Protein AF-A0A7C4HJX1-F1 (afdb_monomer_lite)

Secondary structure (DSSP, 8-state):
--SGGG---EEEE--HHHHHHHH-GGGHHHHHHHHHHTEEEEEETTTTEEEEEE-TT--TTHHHHHHHHHHHHHTT--GGG-

Sequence (82 aa):
MGALEYMSVFRVRIPINRVGVLIGAKGEVKRAIEDKCHVRLNIDSSSGDVEITPADDGDVLSPLIAKNVVLAIGRGFSPEKA

Radius of gyration: 12.43 Å; chains: 1; bounding box: 40×23×26 Å

pLDDT: mean 90.63, std 12.7, range [49.84, 98.38]

Foldseek 3Di:
DDDPPLFDKDKDAFPLVLLCQCQDVVRPLQVVLCVVLQWHWDADNVGRIIIITHHPPGDSCSSVVSVVLSVCSSVPDHSVRD

Structure (mmCIF, N/CA/C/O backbone):
data_AF-A0A7C4HJX1-F1
#
_entry.id   AF-A0A7C4HJX1-F1
#
loop_
_atom_site.group_PDB
_atom_site.id
_atom_site.type_symbol
_atom_site.label_atom_id
_atom_site.label_alt_id
_atom_site.label_comp_id
_atom_site.label_asym_id
_atom_site.label_entity_id
_atom_site.label_seq_id
_atom_site.pdbx_PDB_ins_code
_atom_site.Cartn_x
_atom_site.Cartn_y
_atom_site.Cartn_z
_atom_site.occupancy
_atom_site.B_iso_or_equiv
_atom_site.auth_seq_id
_atom_site.auth_comp_id
_atom_site.auth_asym_id
_atom_site.auth_atom_id
_atom_site.pdbx_PDB_model_num
ATOM 1 N N . MET A 1 1 ? 30.889 -7.871 -6.319 1.00 49.84 1 MET A N 1
ATOM 2 C CA . MET A 1 1 ? 30.321 -6.823 -5.446 1.00 49.84 1 MET A CA 1
ATOM 3 C C . MET A 1 1 ? 29.682 -5.793 -6.362 1.00 49.84 1 MET A C 1
ATOM 5 O O . MET A 1 1 ? 30.378 -4.917 -6.846 1.00 49.84 1 MET A O 1
ATOM 9 N N . GLY A 1 2 ? 28.430 -6.002 -6.768 1.00 64.38 2 GLY A N 1
ATOM 10 C CA 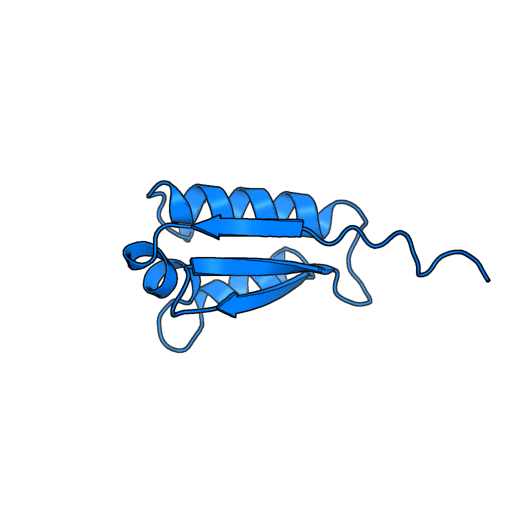. GLY A 1 2 ? 27.813 -5.145 -7.785 1.00 64.38 2 GLY A CA 1
ATOM 11 C C . GLY A 1 2 ? 26.614 -5.802 -8.452 1.00 64.38 2 GLY A C 1
ATOM 12 O O . GLY A 1 2 ? 26.798 -6.641 -9.324 1.00 64.38 2 GLY A O 1
ATOM 13 N N . ALA A 1 3 ? 25.429 -5.444 -7.953 1.00 50.19 3 ALA A N 1
ATOM 14 C CA . ALA A 1 3 ? 24.105 -5.456 -8.597 1.00 50.19 3 ALA A CA 1
ATOM 15 C C . ALA A 1 3 ? 23.000 -5.300 -7.529 1.00 50.19 3 ALA A C 1
ATOM 17 O O . ALA A 1 3 ? 21.969 -4.702 -7.803 1.00 50.19 3 ALA A O 1
ATOM 18 N N . LEU A 1 4 ? 23.243 -5.766 -6.293 1.00 50.47 4 LEU A N 1
ATOM 19 C CA . LEU A 1 4 ? 22.249 -5.740 -5.207 1.00 50.47 4 LEU A CA 1
ATOM 20 C C . LEU A 1 4 ? 22.023 -4.356 -4.556 1.00 50.47 4 LEU A C 1
ATOM 22 O O . LEU A 1 4 ? 21.053 -4.182 -3.832 1.00 50.47 4 LEU A O 1
ATOM 26 N N . GLU A 1 5 ? 22.891 -3.368 -4.795 1.00 51.56 5 GLU A N 1
ATOM 27 C CA . GLU A 1 5 ? 22.865 -2.071 -4.085 1.00 51.56 5 GLU A CA 1
ATOM 28 C C . GLU A 1 5 ? 22.042 -0.961 -4.771 1.00 51.56 5 GLU A C 1
ATOM 30 O O . GLU A 1 5 ? 21.995 0.156 -4.266 1.00 51.56 5 GLU A O 1
ATOM 35 N N . TYR A 1 6 ? 21.355 -1.239 -5.887 1.00 54.72 6 TYR A N 1
ATOM 36 C CA . TYR A 1 6 ? 20.530 -0.243 -6.605 1.00 54.72 6 TYR A CA 1
ATOM 37 C C . TYR A 1 6 ? 19.037 -0.589 -6.665 1.00 54.72 6 TYR A C 1
ATOM 39 O O . TYR A 1 6 ? 18.304 -0.128 -7.540 1.00 54.72 6 TYR A O 1
ATOM 47 N N . MET A 1 7 ? 18.552 -1.376 -5.711 1.00 62.47 7 MET A N 1
ATOM 48 C CA . MET A 1 7 ? 17.119 -1.523 -5.487 1.00 62.47 7 MET A CA 1
ATOM 49 C C . MET A 1 7 ? 16.609 -0.302 -4.709 1.00 62.47 7 MET A C 1
ATOM 51 O O . MET A 1 7 ? 16.749 -0.202 -3.492 1.00 62.47 7 MET A O 1
ATOM 55 N N . SER A 1 8 ? 16.081 0.676 -5.446 1.00 73.44 8 SER A N 1
ATOM 56 C CA . SER A 1 8 ? 15.633 1.973 -4.930 1.00 73.44 8 SER A CA 1
ATOM 57 C C . SER A 1 8 ? 14.586 1.826 -3.821 1.00 73.44 8 SER A C 1
ATOM 59 O O . SER A 1 8 ? 13.443 1.449 -4.081 1.00 73.44 8 SER A O 1
ATOM 61 N N . VAL A 1 9 ? 14.959 2.179 -2.590 1.00 86.69 9 VAL A N 1
ATOM 62 C CA . VAL A 1 9 ? 14.032 2.279 -1.455 1.00 86.69 9 VAL A CA 1
ATOM 63 C C . VAL A 1 9 ? 13.378 3.657 -1.464 1.00 86.69 9 VAL A C 1
ATOM 65 O O . VAL A 1 9 ? 14.070 4.677 -1.524 1.00 86.69 9 VAL A O 1
ATOM 68 N N . PHE A 1 10 ? 12.050 3.711 -1.361 1.00 93.56 10 PHE A N 1
ATOM 69 C CA . PHE A 1 10 ? 11.336 4.971 -1.154 1.00 93.56 10 PHE A CA 1
ATOM 70 C C . PHE A 1 10 ? 10.808 5.069 0.268 1.00 93.56 10 PHE A C 1
ATOM 72 O O . PHE A 1 10 ? 10.272 4.113 0.819 1.00 93.56 10 PHE A O 1
ATOM 79 N N . ARG A 1 11 ? 10.905 6.271 0.834 1.00 96.00 11 ARG A N 1
ATOM 80 C CA . ARG A 1 11 ? 10.238 6.640 2.080 1.00 96.00 11 ARG A CA 1
ATOM 81 C C . ARG A 1 11 ? 9.319 7.814 1.816 1.00 96.00 11 ARG A C 1
ATOM 83 O O . ARG A 1 11 ? 9.729 8.809 1.213 1.00 96.00 11 ARG A O 1
ATOM 90 N N . VAL A 1 12 ? 8.067 7.678 2.223 1.00 97.44 12 VAL A N 1
ATOM 91 C CA . VAL A 1 12 ? 7.056 8.729 2.126 1.00 97.44 12 VAL A CA 1
ATOM 92 C C . VAL A 1 12 ? 6.286 8.823 3.428 1.00 97.44 12 VAL A C 1
ATOM 94 O O . VAL A 1 12 ? 6.214 7.868 4.192 1.00 97.44 12 VAL A O 1
ATOM 97 N N . ARG A 1 13 ? 5.676 9.982 3.665 1.00 97.94 13 ARG A N 1
ATOM 98 C CA . ARG A 1 13 ? 4.773 10.188 4.793 1.00 97.94 13 ARG A CA 1
ATOM 99 C C . ARG A 1 13 ? 3.376 10.498 4.285 1.00 97.94 13 ARG A C 1
ATOM 101 O O . ARG A 1 13 ? 3.217 11.324 3.383 1.00 97.94 13 ARG A O 1
ATOM 108 N N . ILE A 1 14 ? 2.377 9.859 4.883 1.00 98.25 14 ILE A N 1
ATOM 109 C CA . ILE A 1 14 ? 0.956 10.133 4.643 1.00 98.25 14 ILE A CA 1
ATOM 110 C C . ILE A 1 14 ? 0.279 10.634 5.929 1.00 98.25 14 ILE A C 1
ATOM 112 O O . ILE A 1 14 ? 0.795 10.398 7.022 1.00 98.25 14 ILE A O 1
ATOM 116 N N . PRO A 1 15 ? -0.875 11.322 5.842 1.00 98.31 15 PRO A N 1
ATOM 117 C CA . PRO A 1 15 ? -1.630 11.719 7.028 1.00 98.31 15 PRO A CA 1
ATOM 118 C C . PRO A 1 15 ? -2.011 10.506 7.888 1.00 98.31 15 PRO A C 1
ATOM 120 O O . PRO A 1 15 ? -2.483 9.497 7.361 1.00 98.31 15 PRO A O 1
ATOM 123 N N . ILE A 1 16 ? -1.872 10.615 9.213 1.00 97.69 16 ILE A N 1
ATOM 124 C CA . ILE A 1 16 ? -2.127 9.508 10.159 1.00 97.69 16 ILE A CA 1
ATOM 125 C C . ILE A 1 16 ? -3.547 8.944 9.996 1.00 97.69 16 ILE A C 1
ATOM 127 O O . ILE A 1 16 ? -3.741 7.731 9.956 1.00 97.69 16 ILE A O 1
ATOM 131 N N . ASN A 1 17 ? -4.546 9.808 9.784 1.00 97.44 17 ASN A N 1
ATOM 132 C CA . ASN A 1 17 ? -5.935 9.386 9.576 1.00 97.44 17 ASN A CA 1
ATOM 133 C C . ASN A 1 17 ? -6.156 8.583 8.275 1.00 97.44 17 ASN A C 1
ATOM 135 O O . ASN A 1 17 ? -7.232 8.022 8.076 1.00 97.44 17 ASN A O 1
ATOM 139 N N . ARG A 1 18 ? -5.167 8.544 7.373 1.00 98.19 18 ARG A N 1
ATOM 140 C CA . ARG A 1 18 ? -5.190 7.770 6.124 1.00 98.19 18 ARG A CA 1
ATOM 141 C C . ARG A 1 18 ? -4.415 6.462 6.221 1.00 98.19 18 ARG A C 1
ATOM 143 O O . ARG A 1 18 ? -4.602 5.608 5.359 1.00 98.19 18 ARG A O 1
ATOM 150 N N . VAL A 1 19 ? -3.625 6.249 7.274 1.00 98.19 19 VAL A N 1
ATOM 151 C CA . VAL A 1 19 ? -2.873 5.000 7.468 1.00 98.19 19 VAL A CA 1
ATOM 152 C C . VAL A 1 19 ? -3.804 3.793 7.537 1.00 98.19 19 VAL A C 1
ATOM 154 O O . VAL A 1 19 ? -3.563 2.796 6.863 1.00 98.19 19 VAL A O 1
ATOM 157 N N . GLY A 1 20 ? -4.923 3.901 8.260 1.00 97.75 20 GLY A N 1
ATOM 158 C CA . GLY A 1 20 ? -5.924 2.831 8.305 1.00 97.75 20 GLY A CA 1
ATOM 159 C C . GLY A 1 20 ? -6.490 2.471 6.925 1.00 97.75 20 GLY A C 1
ATOM 160 O O . GLY A 1 20 ? -6.736 1.300 6.652 1.00 97.75 20 GLY A O 1
ATOM 161 N N . VAL A 1 21 ? -6.629 3.454 6.027 1.00 98.19 21 VAL A N 1
ATOM 162 C CA . VAL A 1 21 ? -7.103 3.241 4.648 1.00 98.19 21 VAL A CA 1
ATOM 163 C C . VAL A 1 21 ? -6.033 2.565 3.793 1.00 98.19 21 VAL A C 1
ATOM 165 O O . VAL A 1 21 ? -6.356 1.664 3.025 1.00 98.19 21 VAL A O 1
ATOM 168 N N . LEU A 1 22 ? -4.766 2.965 3.946 1.00 98.38 22 LEU A N 1
ATOM 169 C CA . LEU A 1 22 ? -3.637 2.327 3.265 1.00 98.38 22 LEU A CA 1
ATOM 170 C C . LEU A 1 22 ? -3.453 0.866 3.703 1.00 98.38 22 LEU A C 1
ATOM 172 O O . LEU A 1 22 ? -3.108 0.016 2.888 1.00 98.38 22 LEU A O 1
ATOM 176 N N . ILE A 1 23 ? -3.684 0.564 4.982 1.00 98.25 23 ILE A N 1
ATOM 177 C CA . ILE A 1 23 ? -3.609 -0.807 5.495 1.00 98.25 23 ILE A CA 1
ATOM 178 C C . ILE A 1 23 ? -4.828 -1.614 5.017 1.00 98.25 23 ILE A C 1
ATOM 180 O O . ILE A 1 23 ? -4.669 -2.731 4.522 1.00 98.25 23 ILE A O 1
ATOM 184 N N . GLY A 1 24 ? -6.033 -1.043 5.099 1.00 97.62 24 GLY A N 1
ATOM 185 C CA . GLY A 1 24 ? -7.290 -1.725 4.778 1.00 97.62 24 GLY A CA 1
ATOM 186 C C . GLY A 1 24 ? -7.709 -2.737 5.849 1.00 97.62 24 GLY A C 1
ATOM 187 O O . GLY A 1 24 ? -6.948 -3.042 6.777 1.00 97.62 24 GLY A O 1
ATOM 188 N N . ALA A 1 25 ? -8.922 -3.292 5.748 1.00 96.75 25 ALA A N 1
ATOM 189 C CA . ALA A 1 25 ? -9.389 -4.238 6.756 1.00 96.75 25 ALA A CA 1
ATOM 190 C C . ALA A 1 25 ? -8.509 -5.494 6.733 1.00 96.75 25 ALA A C 1
ATOM 192 O O . ALA A 1 25 ? -8.201 -6.066 5.687 1.00 96.75 25 ALA A O 1
ATOM 193 N N . LYS A 1 26 ? -8.031 -5.899 7.916 1.00 96.62 26 LYS A N 1
ATOM 194 C CA . LYS A 1 26 ? -7.095 -7.023 8.086 1.00 96.62 26 LYS A CA 1
ATOM 195 C C . LYS A 1 26 ? -5.807 -6.910 7.245 1.00 96.62 26 LYS A C 1
ATOM 197 O O . LYS A 1 26 ? -5.129 -7.925 7.086 1.00 96.62 26 LYS A O 1
ATOM 202 N N . GLY A 1 27 ? -5.462 -5.739 6.699 1.00 97.50 27 GLY A N 1
ATOM 203 C CA . GLY A 1 27 ? -4.304 -5.558 5.815 1.00 97.50 27 GLY A CA 1
ATOM 204 C C . GLY A 1 27 ? -4.560 -5.826 4.324 1.00 97.50 27 GLY A C 1
ATOM 205 O O . GLY A 1 27 ? -3.603 -6.074 3.595 1.00 97.50 27 GLY A O 1
ATOM 206 N N . GLU A 1 28 ? -5.815 -5.869 3.862 1.00 98.00 28 GLU A N 1
ATOM 207 C CA . GLU A 1 28 ? -6.144 -6.205 2.464 1.00 98.00 28 GLU A CA 1
ATOM 208 C C . GLU A 1 28 ? -5.547 -5.235 1.431 1.00 98.00 28 GLU A C 1
ATOM 210 O O . GLU A 1 28 ? -5.011 -5.687 0.422 1.00 98.00 28 GLU A O 1
ATOM 215 N N . VAL A 1 29 ? -5.576 -3.925 1.700 1.00 98.12 29 VAL A N 1
ATOM 216 C CA . VAL A 1 29 ? -5.102 -2.900 0.757 1.00 98.12 29 VAL A CA 1
ATOM 217 C C . VAL A 1 29 ? -3.586 -2.945 0.676 1.00 98.12 29 VAL A C 1
ATOM 219 O O . VAL A 1 29 ? -3.036 -2.995 -0.422 1.00 98.12 29 VAL A O 1
ATOM 222 N N . LYS A 1 30 ? -2.917 -3.025 1.834 1.00 98.19 30 LYS A N 1
ATOM 223 C CA . LYS A 1 30 ? -1.468 -3.221 1.906 1.00 98.19 30 LYS A CA 1
ATOM 224 C C . LYS A 1 30 ? -1.045 -4.419 1.049 1.00 98.19 30 LYS A C 1
ATOM 226 O O . LYS A 1 30 ? -0.214 -4.256 0.163 1.00 98.19 30 LYS A O 1
ATOM 231 N N . ARG A 1 31 ? -1.658 -5.589 1.271 1.00 98.12 31 ARG A N 1
ATOM 232 C CA . ARG A 1 31 ? -1.332 -6.816 0.524 1.00 98.12 31 ARG A CA 1
ATOM 233 C C . ARG A 1 31 ? -1.578 -6.671 -0.973 1.00 98.12 31 ARG A C 1
ATOM 235 O O . ARG A 1 31 ? -0.766 -7.143 -1.755 1.00 98.12 31 ARG A O 1
ATOM 242 N N . ALA A 1 32 ? -2.660 -6.006 -1.374 1.00 97.44 32 ALA A N 1
ATOM 243 C CA . ALA A 1 32 ? -2.949 -5.777 -2.786 1.00 97.44 32 ALA A CA 1
ATOM 244 C C . ALA A 1 32 ? -1.893 -4.890 -3.466 1.00 97.44 32 ALA A C 1
ATOM 246 O O . ALA A 1 32 ? -1.551 -5.138 -4.618 1.00 97.44 32 ALA A O 1
ATOM 247 N N . ILE A 1 33 ? -1.369 -3.872 -2.774 1.00 96.88 33 ILE A N 1
ATOM 248 C CA . ILE A 1 33 ? -0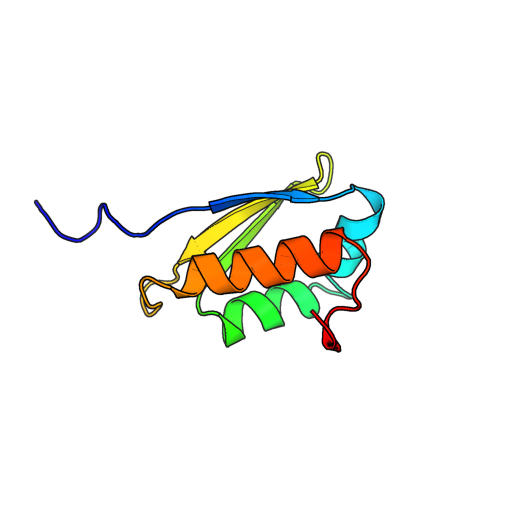.291 -3.022 -3.302 1.00 96.88 33 ILE A CA 1
ATOM 249 C C . ILE A 1 33 ? 1.017 -3.815 -3.379 1.00 96.88 33 ILE A C 1
ATOM 251 O O . ILE A 1 33 ? 1.699 -3.757 -4.397 1.00 96.88 33 ILE A O 1
ATOM 255 N N . GLU A 1 34 ? 1.348 -4.567 -2.326 1.00 96.31 34 GLU A N 1
ATOM 256 C CA . GLU A 1 34 ? 2.547 -5.412 -2.271 1.00 96.31 34 GLU A CA 1
ATOM 257 C C . GLU A 1 34 ? 2.576 -6.447 -3.404 1.00 96.31 34 GLU A C 1
ATOM 259 O O . GLU A 1 34 ? 3.591 -6.567 -4.086 1.00 96.31 34 GLU A O 1
ATOM 264 N N . ASP A 1 35 ? 1.456 -7.134 -3.643 1.00 95.19 35 ASP A N 1
ATOM 265 C CA . ASP A 1 35 ? 1.308 -8.150 -4.691 1.00 95.19 35 ASP A CA 1
ATOM 266 C C . ASP A 1 35 ? 1.369 -7.538 -6.097 1.00 95.19 35 ASP A C 1
ATOM 268 O O . ASP A 1 35 ? 2.216 -7.911 -6.902 1.00 95.19 35 ASP A O 1
ATOM 272 N N . LYS A 1 36 ? 0.546 -6.516 -6.370 1.00 93.62 36 LYS A N 1
ATOM 273 C CA . LYS A 1 36 ? 0.462 -5.902 -7.706 1.00 93.62 36 LYS A CA 1
ATOM 274 C C . LYS A 1 36 ? 1.710 -5.128 -8.106 1.00 93.62 36 LYS A C 1
ATOM 276 O O . LYS A 1 36 ? 1.985 -4.996 -9.294 1.00 93.62 36 LYS A O 1
ATOM 281 N N . CYS A 1 37 ? 2.407 -4.538 -7.136 1.00 93.00 37 CYS A N 1
ATOM 282 C CA . CYS A 1 37 ? 3.604 -3.750 -7.409 1.00 93.00 37 CYS A CA 1
ATOM 283 C C . CYS A 1 37 ? 4.891 -4.544 -7.175 1.00 93.00 37 CYS A C 1
ATOM 285 O O . CYS A 1 37 ? 5.948 -3.995 -7.450 1.00 93.00 37 CYS A O 1
ATOM 287 N N . HIS A 1 38 ? 4.841 -5.789 -6.688 1.00 93.50 38 HIS A N 1
ATOM 288 C CA . HIS A 1 38 ? 6.025 -6.571 -6.305 1.00 93.50 38 HIS A CA 1
ATOM 289 C C . HIS A 1 38 ? 6.936 -5.819 -5.314 1.00 93.50 38 HIS A C 1
ATOM 291 O O . HIS A 1 38 ? 8.136 -5.640 -5.534 1.00 93.50 38 HIS A O 1
ATOM 297 N N . VAL A 1 39 ? 6.350 -5.343 -4.213 1.00 95.12 39 VAL A N 1
ATOM 298 C CA . VAL A 1 39 ? 7.047 -4.577 -3.161 1.00 95.12 39 VAL A CA 1
ATOM 299 C C . VAL A 1 39 ? 6.710 -5.096 -1.766 1.00 95.12 39 VAL A C 1
ATOM 301 O O . VAL A 1 39 ? 5.760 -5.852 -1.573 1.00 95.12 39 VAL A O 1
ATOM 304 N N . ARG A 1 40 ? 7.453 -4.631 -0.764 1.00 95.44 40 ARG A N 1
ATOM 305 C CA . ARG A 1 40 ? 7.078 -4.694 0.649 1.00 95.44 40 ARG A CA 1
ATOM 306 C C . ARG A 1 40 ? 6.794 -3.294 1.171 1.00 95.44 40 ARG A C 1
ATOM 308 O O . ARG A 1 40 ? 7.519 -2.346 0.867 1.00 95.44 40 ARG A O 1
ATOM 315 N N . LEU A 1 41 ? 5.740 -3.182 1.973 1.00 97.19 41 LEU A N 1
ATOM 316 C CA . LEU A 1 41 ? 5.378 -1.955 2.673 1.00 97.19 41 LEU A CA 1
ATOM 317 C C . LEU A 1 41 ? 5.625 -2.128 4.170 1.00 97.19 41 LEU A C 1
ATOM 319 O O . LEU A 1 41 ? 4.995 -2.967 4.826 1.00 97.19 41 LEU A O 1
ATOM 323 N N . ASN A 1 42 ? 6.490 -1.294 4.734 1.00 97.69 42 ASN A N 1
ATOM 324 C CA . ASN A 1 42 ? 6.631 -1.151 6.176 1.00 97.69 42 ASN A CA 1
ATOM 325 C C . ASN A 1 42 ? 5.994 0.176 6.598 1.00 97.69 42 ASN A C 1
ATOM 327 O O . ASN A 1 42 ? 6.386 1.233 6.115 1.00 97.69 42 ASN A O 1
ATOM 331 N N . ILE A 1 43 ? 4.958 0.111 7.435 1.00 98.06 43 ILE A N 1
ATOM 332 C CA . ILE A 1 43 ? 4.093 1.254 7.746 1.00 98.06 43 ILE A CA 1
ATOM 333 C C . ILE A 1 43 ? 4.152 1.502 9.249 1.00 98.06 43 ILE A C 1
ATOM 335 O O . ILE A 1 43 ? 3.704 0.658 10.026 1.00 98.06 43 ILE A O 1
ATOM 339 N N . ASP A 1 44 ? 4.647 2.669 9.652 1.00 97.62 44 ASP A N 1
ATOM 340 C CA . ASP A 1 44 ? 4.572 3.125 11.036 1.00 97.62 44 ASP A CA 1
ATOM 341 C C . ASP A 1 44 ? 3.216 3.794 11.284 1.00 97.62 44 ASP A C 1
ATOM 343 O O . ASP A 1 44 ? 2.941 4.910 10.830 1.00 97.62 44 ASP A O 1
ATOM 347 N N . SER A 1 45 ? 2.341 3.100 12.011 1.00 94.44 45 SER A N 1
ATOM 348 C CA . SER A 1 45 ? 0.970 3.558 12.255 1.00 94.44 45 SER A CA 1
ATOM 349 C C . SER A 1 45 ? 0.862 4.773 13.173 1.00 94.44 45 SER A C 1
ATOM 351 O O . SER A 1 45 ? -0.179 5.428 13.179 1.00 94.44 45 SER A O 1
ATOM 353 N N . SER A 1 46 ? 1.917 5.086 13.925 1.00 95.62 46 SER A N 1
ATOM 354 C CA . SER A 1 46 ? 1.952 6.233 14.836 1.00 95.62 46 SER A CA 1
ATOM 355 C C . SER A 1 46 ? 2.356 7.527 14.126 1.00 95.62 46 SER A C 1
ATOM 357 O O . SER A 1 46 ? 1.846 8.594 14.460 1.00 95.62 46 SER A O 1
ATOM 359 N N . SER A 1 47 ? 3.240 7.443 13.129 1.00 96.81 47 SER A N 1
ATOM 360 C CA . SER A 1 47 ? 3.825 8.603 12.438 1.00 96.81 47 SER A CA 1
ATOM 361 C C . SER A 1 47 ? 3.297 8.798 11.017 1.00 96.81 47 SER A C 1
ATOM 363 O O . SER A 1 47 ? 3.473 9.874 10.440 1.00 96.81 47 SER A O 1
ATOM 365 N N . GLY A 1 48 ? 2.687 7.766 10.426 1.00 97.25 48 GLY A N 1
ATOM 366 C CA . GLY A 1 48 ? 2.307 7.747 9.012 1.00 97.25 48 GLY A CA 1
ATOM 367 C C . GLY A 1 48 ? 3.492 7.598 8.058 1.00 97.25 48 GLY A C 1
ATOM 368 O O . GLY A 1 48 ? 3.365 7.936 6.880 1.00 97.25 48 GLY A O 1
ATOM 369 N N . ASP A 1 49 ? 4.639 7.136 8.563 1.00 98.38 49 ASP A N 1
ATOM 370 C CA . ASP A 1 49 ? 5.814 6.827 7.750 1.00 98.38 49 ASP A CA 1
ATOM 371 C C . ASP A 1 49 ? 5.593 5.516 6.991 1.00 98.38 49 ASP A C 1
ATOM 373 O O . ASP A 1 49 ? 5.070 4.547 7.545 1.00 98.38 49 ASP A O 1
ATOM 377 N N . VAL A 1 50 ? 5.948 5.506 5.711 1.00 98.31 50 VAL A N 1
ATOM 378 C CA . VAL A 1 50 ? 5.817 4.346 4.835 1.00 98.31 50 VAL A CA 1
ATOM 379 C C . VAL A 1 50 ? 7.131 4.147 4.103 1.00 98.31 50 VAL A C 1
ATOM 381 O O . VAL A 1 50 ? 7.525 4.966 3.267 1.00 98.31 50 VAL A O 1
ATOM 384 N N . GLU A 1 51 ? 7.777 3.028 4.390 1.00 97.50 51 GLU A N 1
ATOM 385 C CA . GLU A 1 51 ? 8.934 2.539 3.659 1.00 97.50 51 GLU A CA 1
ATOM 386 C C . GLU A 1 51 ? 8.491 1.505 2.622 1.00 97.50 51 GLU A C 1
ATOM 388 O O . GLU A 1 51 ? 7.680 0.618 2.897 1.00 97.50 51 GLU A O 1
ATOM 393 N N . ILE A 1 52 ? 9.017 1.662 1.411 1.00 96.06 52 ILE A N 1
ATOM 394 C CA . ILE A 1 52 ? 8.670 0.890 0.225 1.00 96.06 52 ILE A CA 1
ATOM 395 C C . ILE A 1 52 ? 9.962 0.293 -0.309 1.00 96.06 52 ILE A C 1
ATOM 397 O O . ILE A 1 52 ? 10.839 1.022 -0.784 1.00 96.06 52 ILE A O 1
ATOM 401 N N . THR A 1 53 ? 10.063 -1.027 -0.243 1.00 93.00 53 THR A N 1
ATOM 402 C CA . THR A 1 53 ? 11.208 -1.782 -0.753 1.00 93.00 53 THR A CA 1
ATOM 403 C C . THR A 1 53 ? 10.753 -2.720 -1.867 1.00 93.00 53 THR A C 1
ATOM 405 O O . THR A 1 53 ? 9.649 -3.262 -1.795 1.00 93.00 53 THR A O 1
ATOM 408 N N . PRO A 1 54 ? 11.547 -2.911 -2.928 1.00 90.69 54 PRO A N 1
ATOM 409 C CA . PRO A 1 54 ? 11.237 -3.927 -3.928 1.00 90.69 54 PRO A CA 1
ATOM 410 C C . PRO A 1 54 ? 11.287 -5.329 -3.304 1.00 90.69 54 PRO A C 1
ATOM 412 O O . PRO A 1 54 ? 12.062 -5.580 -2.379 1.00 90.69 54 PRO A O 1
ATOM 415 N N . ALA A 1 55 ? 10.438 -6.232 -3.792 1.00 86.62 55 ALA A N 1
ATOM 416 C CA . ALA A 1 55 ? 10.562 -7.661 -3.518 1.00 86.62 55 ALA A CA 1
ATOM 417 C C . ALA A 1 55 ? 11.668 -8.277 -4.397 1.00 86.62 55 ALA A C 1
ATOM 419 O O . ALA A 1 55 ? 12.061 -7.671 -5.393 1.00 86.62 55 ALA A O 1
ATOM 420 N N . ASP A 1 56 ? 12.144 -9.480 -4.057 1.00 79.00 56 ASP A N 1
ATOM 421 C CA . ASP A 1 56 ? 13.239 -10.166 -4.769 1.00 79.00 56 ASP A CA 1
ATOM 422 C C . ASP A 1 56 ? 13.013 -10.318 -6.290 1.00 79.00 56 ASP A C 1
ATOM 424 O O . ASP A 1 56 ? 13.973 -10.285 -7.053 1.00 79.00 56 ASP A O 1
ATOM 428 N N . ASP A 1 57 ? 11.752 -10.413 -6.729 1.00 76.38 57 ASP A N 1
ATOM 429 C CA . ASP A 1 57 ? 11.334 -10.535 -8.140 1.00 76.38 57 ASP A CA 1
ATOM 430 C C . ASP A 1 57 ? 10.799 -9.213 -8.745 1.00 76.38 57 ASP A C 1
ATOM 432 O O . ASP A 1 57 ? 10.190 -9.205 -9.811 1.00 76.38 57 ASP A O 1
ATOM 436 N N . GLY A 1 58 ? 10.956 -8.081 -8.051 1.00 67.31 58 GLY A N 1
ATOM 437 C CA . GLY A 1 58 ? 10.425 -6.786 -8.484 1.00 67.31 58 GLY A CA 1
ATOM 438 C C . GLY A 1 58 ? 11.345 -6.025 -9.444 1.00 67.31 58 GLY A C 1
ATOM 439 O O . GLY A 1 58 ? 12.558 -5.952 -9.246 1.00 67.31 58 GLY A O 1
ATOM 440 N N . ASP A 1 59 ? 10.756 -5.373 -10.447 1.00 78.38 59 ASP A N 1
ATOM 441 C CA . ASP A 1 59 ? 11.463 -4.481 -11.367 1.00 78.38 59 ASP A CA 1
ATOM 442 C C . ASP A 1 59 ? 11.951 -3.185 -10.694 1.00 78.38 59 ASP A C 1
ATOM 444 O O . ASP A 1 59 ? 11.428 -2.718 -9.681 1.00 78.38 59 ASP A O 1
ATOM 448 N N . VAL A 1 60 ? 12.902 -2.497 -11.333 1.00 78.50 60 VAL A N 1
ATOM 449 C CA . VAL A 1 60 ? 13.453 -1.209 -10.858 1.00 78.50 60 VAL A CA 1
ATOM 450 C C . VAL A 1 60 ? 12.366 -0.134 -10.651 1.00 78.50 60 VAL A C 1
ATOM 452 O O . VAL A 1 60 ? 12.512 0.756 -9.811 1.00 78.50 60 VAL A O 1
ATOM 455 N N . LEU A 1 61 ? 11.262 -0.208 -11.404 1.00 86.19 61 LEU A N 1
ATOM 456 C CA . LEU A 1 61 ? 10.157 0.758 -11.352 1.00 86.19 61 LEU A CA 1
ATOM 457 C C . LEU A 1 61 ? 9.059 0.395 -10.342 1.00 86.19 61 LEU A C 1
ATOM 459 O O . LEU A 1 61 ? 8.295 1.277 -9.944 1.00 86.19 61 LEU A O 1
ATOM 463 N N . SER A 1 62 ? 8.994 -0.856 -9.889 1.00 90.50 62 SER A N 1
ATOM 464 C CA . SER A 1 62 ? 8.023 -1.352 -8.906 1.00 90.50 62 SER A CA 1
ATOM 465 C C . SER A 1 62 ? 7.848 -0.444 -7.677 1.00 90.5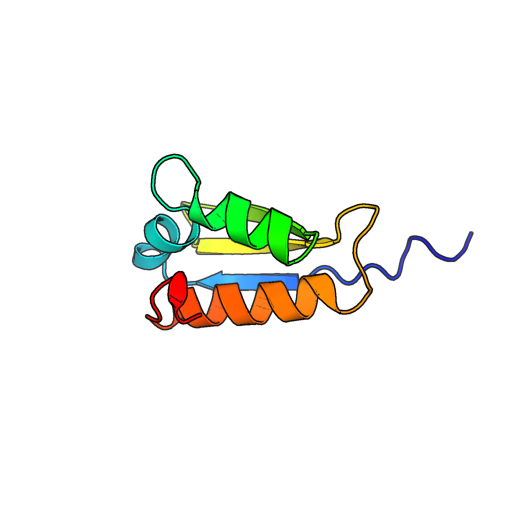0 62 SER A C 1
ATOM 467 O O . SER A 1 62 ? 6.723 -0.006 -7.401 1.00 90.50 62 SER A O 1
ATOM 469 N N . PRO A 1 63 ? 8.925 -0.054 -6.964 1.00 92.12 63 PRO A N 1
ATOM 470 C CA . PRO A 1 63 ? 8.797 0.793 -5.782 1.00 92.12 63 PRO A CA 1
ATOM 471 C C . PRO A 1 63 ? 8.377 2.235 -6.126 1.00 92.12 63 PRO A C 1
ATOM 473 O O . PRO A 1 63 ? 7.744 2.900 -5.302 1.00 92.12 63 PRO A O 1
ATOM 476 N N . LEU A 1 64 ? 8.635 2.718 -7.351 1.00 92.62 64 LEU A N 1
ATOM 477 C CA . LEU A 1 64 ? 8.163 4.031 -7.813 1.00 92.62 64 LEU A CA 1
ATOM 478 C C . LEU A 1 64 ? 6.646 4.035 -8.052 1.00 92.62 64 LEU A C 1
ATOM 480 O O . LEU A 1 64 ? 5.968 4.994 -7.680 1.00 92.62 64 LEU A O 1
ATOM 484 N N . ILE A 1 65 ? 6.109 2.966 -8.644 1.00 93.69 65 ILE A N 1
ATOM 485 C CA . ILE A 1 65 ? 4.666 2.811 -8.869 1.00 93.69 65 ILE A CA 1
ATOM 486 C C . ILE A 1 65 ? 3.946 2.712 -7.522 1.00 93.69 65 ILE A C 1
ATOM 488 O O . ILE A 1 65 ? 3.032 3.495 -7.257 1.00 93.69 65 ILE A O 1
ATOM 492 N N . ALA A 1 66 ? 4.424 1.841 -6.628 1.00 96.25 66 ALA A N 1
ATOM 493 C CA . ALA A 1 66 ? 3.873 1.699 -5.283 1.00 96.25 66 ALA A CA 1
ATOM 494 C C . ALA A 1 66 ? 3.880 3.029 -4.513 1.00 96.25 66 ALA A C 1
ATOM 496 O O . ALA A 1 66 ? 2.887 3.391 -3.880 1.00 96.25 66 ALA A O 1
ATOM 497 N N . LYS A 1 67 ? 4.963 3.811 -4.620 1.00 96.69 67 LYS A N 1
ATOM 498 C CA . LYS A 1 67 ? 5.048 5.154 -4.029 1.00 96.69 67 LYS A CA 1
ATOM 499 C C . LYS A 1 67 ? 3.924 6.072 -4.504 1.00 96.69 67 LYS A C 1
ATOM 501 O O . LYS A 1 67 ? 3.350 6.794 -3.686 1.00 96.69 67 LYS A O 1
ATOM 506 N N . ASN A 1 68 ? 3.613 6.071 -5.797 1.00 97.06 68 ASN A N 1
ATOM 507 C CA . ASN A 1 68 ? 2.552 6.916 -6.342 1.00 97.06 68 ASN A CA 1
ATOM 508 C C . ASN A 1 68 ? 1.175 6.509 -5.803 1.00 97.06 68 ASN A C 1
ATOM 510 O O . ASN A 1 68 ? 0.428 7.387 -5.367 1.00 97.06 68 ASN A O 1
ATOM 514 N N . VAL A 1 69 ? 0.893 5.205 -5.729 1.00 97.88 69 VAL A N 1
ATOM 515 C CA . VAL A 1 69 ? -0.352 4.667 -5.153 1.00 97.88 69 VAL A CA 1
ATOM 516 C C . VAL A 1 69 ? -0.485 5.052 -3.674 1.00 97.88 69 VAL A C 1
ATOM 518 O O . VAL A 1 69 ? -1.509 5.591 -3.250 1.00 97.88 69 VAL A O 1
ATOM 521 N N . VAL A 1 70 ? 0.577 4.866 -2.880 1.00 98.12 70 VAL A N 1
ATOM 522 C CA . VAL A 1 70 ? 0.609 5.242 -1.452 1.00 98.12 70 VAL A CA 1
ATOM 523 C C . VAL A 1 70 ? 0.314 6.734 -1.270 1.00 98.12 70 VAL A C 1
ATOM 525 O O . VAL A 1 70 ? -0.508 7.114 -0.430 1.00 98.12 70 VAL A O 1
ATOM 528 N N . LEU A 1 71 ? 0.942 7.597 -2.074 1.00 98.19 71 LEU A N 1
ATOM 529 C CA . LEU A 1 71 ? 0.710 9.041 -2.026 1.00 98.19 71 LEU A CA 1
ATOM 530 C C . LEU A 1 71 ? -0.706 9.421 -2.476 1.00 98.19 71 LEU A C 1
ATOM 532 O O . LEU A 1 71 ? -1.297 10.323 -1.882 1.00 98.19 71 LEU A O 1
ATOM 536 N N . ALA A 1 72 ? -1.270 8.753 -3.483 1.00 98.38 72 ALA A N 1
ATOM 537 C CA . ALA A 1 72 ? -2.647 8.977 -3.917 1.00 98.38 72 ALA A CA 1
ATOM 538 C C . ALA A 1 72 ? -3.647 8.628 -2.801 1.00 98.38 72 ALA A C 1
ATOM 540 O O . ALA A 1 72 ? -4.505 9.452 -2.463 1.00 98.38 72 ALA A O 1
ATOM 541 N N . ILE A 1 73 ? -3.478 7.484 -2.130 1.00 98.06 73 ILE A N 1
ATOM 542 C CA . ILE A 1 73 ? -4.288 7.116 -0.955 1.00 98.06 73 ILE A CA 1
ATOM 543 C C . ILE A 1 73 ? -4.124 8.153 0.161 1.00 98.06 73 ILE A C 1
ATOM 545 O O . ILE A 1 73 ? -5.120 8.596 0.749 1.00 98.06 73 ILE A O 1
ATOM 549 N N . GLY A 1 74 ? -2.890 8.589 0.429 1.00 97.62 74 GLY A N 1
ATOM 550 C CA . GLY A 1 74 ? -2.592 9.645 1.398 1.00 97.62 74 GLY A CA 1
ATOM 551 C C . GLY A 1 74 ? -3.274 10.980 1.076 1.00 97.62 74 GLY A C 1
ATOM 552 O O . GLY A 1 74 ? -3.693 11.685 1.990 1.00 97.62 74 GLY A O 1
ATOM 553 N N . ARG A 1 75 ? -3.456 11.299 -0.211 1.00 97.75 75 ARG A N 1
ATOM 554 C CA . ARG A 1 75 ? -4.125 12.517 -0.710 1.00 97.75 75 ARG A CA 1
ATOM 555 C C . ARG A 1 75 ? -5.651 12.418 -0.770 1.00 97.75 75 ARG A C 1
ATOM 557 O O . ARG A 1 75 ? -6.299 13.394 -1.130 1.00 97.75 75 ARG A O 1
ATOM 564 N N . GLY A 1 76 ? -6.227 11.273 -0.406 1.00 96.25 76 GLY A N 1
ATOM 565 C CA . GLY A 1 76 ? -7.678 11.100 -0.300 1.00 96.25 76 GLY A CA 1
ATOM 566 C C . GLY A 1 76 ? -8.315 10.238 -1.388 1.00 96.25 76 GLY A C 1
ATOM 567 O O . GLY A 1 76 ? -9.518 9.994 -1.311 1.00 96.25 76 GLY A O 1
ATOM 568 N N . PHE A 1 77 ? -7.548 9.713 -2.349 1.00 97.44 77 PHE A N 1
ATOM 569 C CA . PHE A 1 77 ? -8.082 8.726 -3.291 1.00 97.44 77 PHE A CA 1
ATOM 570 C C . PHE A 1 77 ? -8.461 7.433 -2.558 1.00 97.44 77 PHE A C 1
ATOM 572 O O . PHE A 1 77 ? -7.858 7.056 -1.549 1.00 97.44 77 PHE A O 1
ATOM 579 N N . SER A 1 78 ? -9.508 6.766 -3.041 1.00 93.19 78 SER A N 1
ATOM 580 C CA . SER A 1 78 ? -9.855 5.421 -2.567 1.00 93.19 78 SER A CA 1
ATOM 581 C C . SER A 1 78 ? -8.837 4.412 -3.112 1.00 93.19 78 SER A C 1
ATOM 583 O O . SER A 1 78 ? -8.346 4.641 -4.214 1.00 93.19 78 SER A O 1
ATOM 585 N N . PRO A 1 79 ? -8.537 3.305 -2.409 1.00 91.94 79 PRO A N 1
ATOM 586 C CA . PRO A 1 79 ? -7.540 2.319 -2.851 1.00 91.94 79 PRO A CA 1
ATOM 587 C C . PRO A 1 79 ? -7.747 1.793 -4.279 1.00 91.94 79 PRO A C 1
ATOM 589 O O . PRO A 1 79 ? -6.797 1.558 -5.006 1.00 91.94 79 PRO A O 1
ATOM 592 N N . GLU A 1 80 ? -9.003 1.648 -4.686 1.00 90.62 80 GLU A N 1
ATOM 593 C CA . GLU A 1 80 ? -9.441 1.216 -6.020 1.00 90.62 80 GLU A CA 1
ATOM 594 C C . GLU A 1 80 ? -9.262 2.274 -7.128 1.00 90.62 80 GLU A C 1
ATOM 596 O O . GLU A 1 80 ? -9.285 1.929 -8.306 1.00 90.62 80 GLU A O 1
ATOM 601 N N . LYS A 1 81 ? -9.082 3.551 -6.767 1.00 88.56 81 LYS A N 1
ATOM 602 C CA . LYS A 1 81 ? -8.881 4.685 -7.694 1.00 88.56 81 LYS A CA 1
ATOM 603 C C . LYS A 1 81 ? -7.466 5.273 -7.634 1.00 88.56 81 LYS A C 1
ATOM 605 O O . LYS A 1 81 ? -7.224 6.298 -8.270 1.00 88.56 81 LYS A O 1
ATOM 610 N N . ALA A 1 82 ? -6.608 4.711 -6.788 1.00 81.19 82 ALA A N 1
ATOM 611 C CA . ALA A 1 82 ? -5.260 5.190 -6.507 1.00 81.19 82 ALA A CA 1
ATOM 612 C C . ALA A 1 82 ? -4.218 4.563 -7.439 1.00 81.19 82 ALA A C 1
ATOM 614 O O . ALA A 1 82 ? -4.482 3.462 -7.970 1.00 81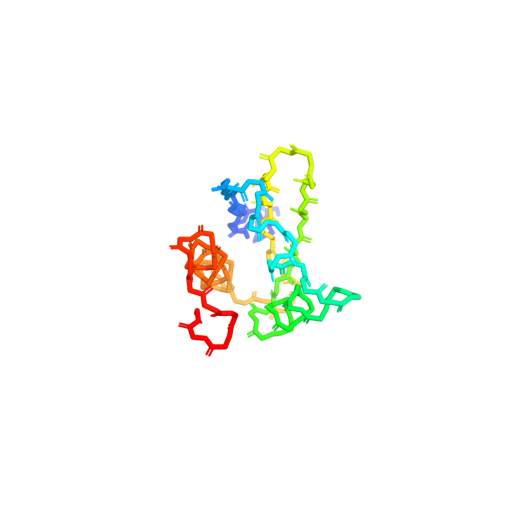.19 82 ALA A O 1
#

=== Feature glossary ===
Reading guide. The protein is described through the following features:

Foldseek 3Di. A 3Di character summarizes, for each residue, the relative orientation of the Cα frame of its nearest spatial neighbor. Because it encodes fold topology rather than chemistry, 3Di alignments detect remote structural similarity that sequence alignment misses.

Contact-map, Ram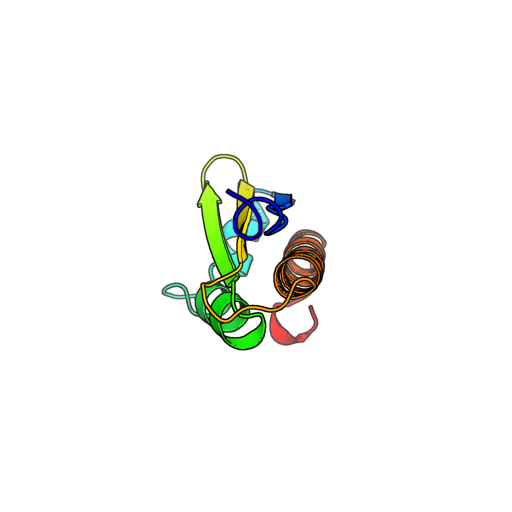achandran, and PAE plots. Plot images: a contact map (which residues are close in 3D, as an N×N binary image), a Ramachandran scatter (backbone torsion angles, revealing secondary-structure composition at a glance), and — for AlphaFold structures — a PAE heatmap (pairwise prediction confidence).

Radius of gyration, Cα contacts, bounding box. Radius of gyration (Rg) is the root-mean-square distance of Cα atoms from their centroid — a single number for overall size and compactness. A globular domain of N residues has Rg ≈ 2.2·N^0.38 Å; an extended or disordered chain has a much larger Rg. The Cα contact count is the number of residue pairs whose Cα atoms are within 8 Å and are more than four positions apart in sequence — a standard proxy for tertiary packing density. The bounding box is the smallest axis-aligned box enclosing all Cα atoms.

Secondary structure (8-state, DSSP). Eight-state secondary structure (DSSP): H is the canonical α-helix, G the tighter 3₁₀-helix, I the wider π-helix; E/B are β-structure, T and S are turns and bends, and '-' is everything else. DSSP derives these from the pattern of main-chain N–H···O=C hydrogen bonds, not from the sequence.

B-factor. B-factor (Debye–Waller factor) reflects atomic displacement in the crystal lattice. It is an experimental observable (units Å²), not a predi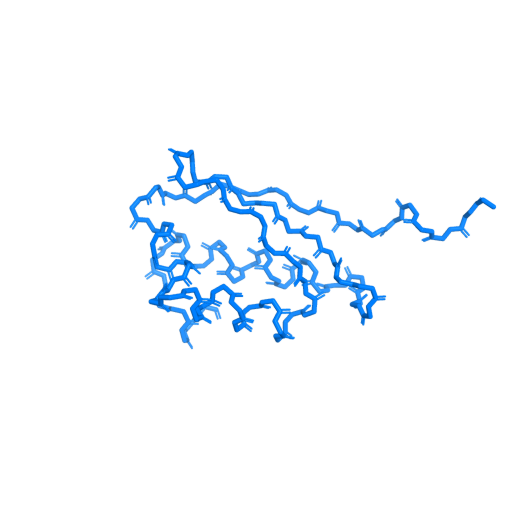ction; low values mean the atom is pinned down, high values mean it moves or is heterogeneous across the crystal.

pLDDT. pLDDT is the predicted lDDT-Cα score: AlphaFold's confidence that the local environment of each residue (all inter-atomic distances within 15 Å) is correctly placed. It is a per-residue number between 0 and 100, with higher meaning more reliable.

Nearest PDB structures. Nearest PDB neighbors are the top structural matches found by Foldseek when searching this structure against the entire Protein Data Bank. Each hit reports a TM-score (0 to 1; >0.5 almost always implies the same fold) and an E-value. These are *structural* homologs — they may share no detectable sequence similarity.

Solvent-accessible surface area. Accessible surface area quantifies burial. A residue with SASA near zero is packed into the hydrophobic core; one with SASA >100 Å² sits on the surface. Computed here via the Shrake–Rupley numerical algorithm with a 1.4 Å probe.

Rendered structure images. Structure images are PyMOL renders from six orthogonal camera directions. Cartoon representation draws helices as coils and strands as arrows; sticks shows the backbone as bonds; surface shows the solvent-excluded envelope. Rainbow coloring maps sequence position to hue (blue→red, N→C); chain coloring assigns a distinct color per polypeptide.

Backbone torsions (φ/ψ). φ (phi) and ψ (psi) are the two rotatable backbone dihedrals per residue: φ is the C(i-1)–N–Cα–C torsion, ψ is the N–Cα–C–N(i+1) torsion, both in degrees on (−180°, 180°]. α-helical residues cluster near (−60°, −45°); β-strand residues near (−120°, +130°). A Ramachandran plot is simply a scatter of (φ, ψ) for every residue.

Predicted aligned error. Predicted Aligned Error (PAE) is an AlphaFold confidence matrix: entry (i, j) is the expected error in the position of residue j, in ångströms, when the prediction is superimposed on the true structure at residue i. Low PAE within a block of residues means that block is internally rigid and well-predicted; high PAE between two blocks means their relative placement is uncertain even if each block individually is confident.

mmCIF coordinates. Structure coordinates are given as an mmCIF _atom_site loop: one row per atom with element, residue name, chain id, sequence number, and x/y/z position in Å. Only the four main-chain atoms per residue are included here; side chains are omitted to keep the record compact.

InterPro / GO / CATH / organism. Database cross-references. InterPro integrates a dozen domain/family signature databases into unified entries with residue-range hits. GO terms attach function/process/location labels with evidence codes. CATH codes position the fold in a four-level structural taxonomy. Organism is the NCBI-taxonomy species name.

Secondary structure (3-state, P-SEA). SS3 is a coarse helix/strand/coil call (letters a/b/c) made by the P-SEA algorithm from inter-Cα distances and dihedrals. It is less detailed than DSSP but needs only Cα positions.

Sequence. Sequence gives the chain of amino acids in standard one-letter code (A=alanine, C=cysteine, …, Y=tyrosine), read N→C. It is the only feature that is directly encoded by the gene; all structural features are derived from the folded form of this sequence.